Protein AF-A0A2D4TEL4-F1 (afdb_monomer_lite)

Radius of gyration: 26.13 Å; chains: 1; bounding box: 52×37×70 Å

Secondary structure (DSSP, 8-state):
-HHHHHHHHHHHHHHHHHHHHHHHHHHHHHHHHHHHHHHHHHS------------SS-HHHHHHHHHHHHHHHHHHHHHHHHHTT--

Structure (mmCIF, N/CA/C/O backbone):
data_AF-A0A2D4TEL4-F1
#
_entry.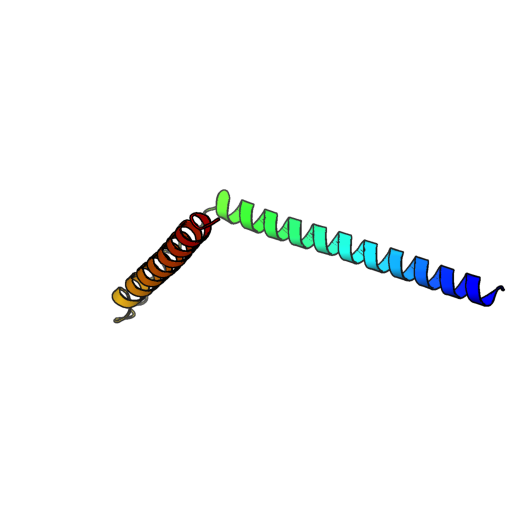id   AF-A0A2D4TEL4-F1
#
loop_
_atom_site.group_PDB
_atom_site.id
_atom_site.type_symbol
_atom_site.label_atom_id
_atom_site.label_alt_id
_atom_site.label_comp_id
_atom_site.label_asym_id
_atom_site.label_entity_id
_atom_site.label_seq_id
_atom_site.pdbx_PDB_ins_code
_atom_site.Cartn_x
_atom_site.Cartn_y
_atom_site.Cartn_z
_atom_site.occupancy
_atom_site.B_iso_or_equiv
_atom_site.auth_seq_id
_atom_site.auth_comp_id
_atom_site.auth_asym_id
_atom_site.auth_atom_id
_atom_site.pdbx_PDB_model_num
ATOM 1 N N . MET A 1 1 ? 21.926 -2.473 -32.609 1.00 63.25 1 MET A N 1
ATOM 2 C CA . MET A 1 1 ? 21.180 -3.705 -32.973 1.00 63.25 1 MET A CA 1
ATOM 3 C C . MET A 1 1 ? 21.187 -4.734 -31.842 1.00 63.25 1 MET A C 1
ATOM 5 O O . MET A 1 1 ? 20.105 -5.025 -31.374 1.00 63.25 1 MET A O 1
ATOM 9 N N . ARG A 1 2 ? 22.330 -5.268 -31.361 1.00 71.50 2 ARG A N 1
ATOM 10 C CA . ARG A 1 2 ? 22.339 -6.213 -30.206 1.00 71.50 2 ARG A CA 1
ATOM 11 C C . ARG A 1 2 ? 22.358 -5.542 -28.822 1.00 71.50 2 ARG A C 1
ATOM 13 O O . ARG A 1 2 ? 21.911 -6.130 -27.848 1.00 71.50 2 ARG A O 1
ATOM 20 N N . GLU A 1 3 ? 22.890 -4.327 -28.726 1.00 78.56 3 GLU A N 1
ATOM 21 C CA . GLU A 1 3 ? 22.946 -3.565 -27.465 1.00 78.56 3 GLU A CA 1
ATOM 22 C C . GLU A 1 3 ? 21.549 -3.124 -27.015 1.00 78.56 3 GLU A C 1
ATOM 24 O O . GLU A 1 3 ? 21.216 -3.236 -25.839 1.00 78.56 3 GLU A O 1
ATOM 29 N N . ASP A 1 4 ? 20.717 -2.712 -27.974 1.00 84.62 4 ASP A N 1
ATOM 30 C CA . ASP A 1 4 ? 19.322 -2.323 -27.747 1.00 84.62 4 ASP A CA 1
ATOM 31 C C . ASP A 1 4 ? 18.499 -3.488 -27.170 1.00 84.62 4 ASP A C 1
ATOM 33 O O . ASP A 1 4 ? 17.671 -3.290 -26.286 1.00 84.62 4 ASP A O 1
ATOM 37 N N . GLU A 1 5 ? 18.770 -4.714 -27.625 1.00 88.56 5 GLU A N 1
ATOM 38 C CA . GLU A 1 5 ? 18.084 -5.935 -27.188 1.00 88.56 5 GLU A CA 1
ATOM 39 C C . GLU A 1 5 ? 18.451 -6.316 -25.745 1.00 88.56 5 GLU A C 1
ATOM 41 O O . GLU A 1 5 ? 17.568 -6.566 -24.929 1.00 88.56 5 GLU A O 1
ATOM 46 N N . LEU A 1 6 ? 19.742 -6.267 -25.391 1.00 92.56 6 LEU A N 1
ATOM 47 C CA . LEU A 1 6 ? 20.216 -6.511 -24.021 1.00 92.56 6 LEU A CA 1
ATOM 48 C C . LEU A 1 6 ? 19.703 -5.451 -23.039 1.00 92.56 6 LEU A C 1
ATOM 50 O O . LEU A 1 6 ? 19.319 -5.773 -21.913 1.00 92.56 6 LEU A O 1
ATOM 54 N N . PHE A 1 7 ? 19.693 -4.185 -23.463 1.00 92.75 7 PHE A N 1
ATOM 55 C CA . PHE A 1 7 ? 19.154 -3.093 -22.662 1.00 92.75 7 PHE A CA 1
ATOM 56 C C . PHE A 1 7 ? 17.653 -3.277 -22.425 1.00 92.75 7 PHE A C 1
ATOM 58 O O . PHE A 1 7 ? 17.200 -3.209 -21.281 1.00 92.75 7 PHE A O 1
ATOM 65 N N . MET A 1 8 ? 16.892 -3.581 -23.480 1.00 92.19 8 MET A N 1
ATOM 66 C CA . MET A 1 8 ? 15.452 -3.805 -23.374 1.00 92.19 8 MET A CA 1
ATOM 67 C C . MET A 1 8 ? 15.129 -5.021 -22.497 1.00 92.19 8 MET A C 1
ATOM 69 O O . MET A 1 8 ? 14.252 -4.945 -21.640 1.00 92.19 8 MET A O 1
ATOM 73 N N . GLN A 1 9 ? 15.907 -6.097 -22.616 1.00 91.31 9 GLN A N 1
ATOM 74 C CA . GLN A 1 9 ? 15.782 -7.280 -21.767 1.00 91.31 9 GLN A CA 1
ATOM 75 C C . GLN A 1 9 ? 16.081 -6.978 -20.289 1.00 91.31 9 GLN A C 1
ATOM 77 O O . GLN A 1 9 ? 15.402 -7.485 -19.394 1.00 91.31 9 GLN A O 1
ATOM 82 N N . GLY A 1 10 ? 17.066 -6.119 -20.010 1.00 91.94 10 GLY A N 1
ATOM 83 C CA . GLY A 1 10 ? 17.349 -5.645 -18.653 1.00 91.94 10 GLY A CA 1
ATOM 84 C C . GLY A 1 10 ? 16.192 -4.837 -18.057 1.00 91.94 10 GLY A C 1
ATOM 85 O O . GLY A 1 10 ? 15.839 -5.024 -16.890 1.00 91.94 10 GLY A O 1
ATOM 86 N N . VAL A 1 11 ? 15.560 -3.980 -18.864 1.00 93.31 11 VAL A N 1
ATOM 87 C CA . VAL A 1 11 ? 14.380 -3.200 -18.461 1.00 93.31 11 VAL A CA 1
ATOM 88 C C . VAL A 1 11 ? 13.178 -4.108 -18.198 1.00 93.31 11 VAL A C 1
ATOM 90 O O . VAL A 1 11 ? 12.519 -3.948 -17.169 1.00 93.31 11 VAL A O 1
ATOM 93 N N . GLU A 1 12 ? 12.916 -5.091 -19.063 1.00 91.56 12 GLU A N 1
ATOM 94 C CA . GLU A 1 12 ? 11.855 -6.084 -18.851 1.00 91.56 12 GLU A CA 1
ATOM 95 C C . GLU A 1 12 ? 12.058 -6.858 -17.543 1.00 91.56 12 GLU A C 1
ATOM 97 O O . GLU A 1 12 ? 11.117 -7.015 -16.761 1.00 91.56 12 GLU A O 1
ATOM 102 N N . LEU A 1 13 ? 13.297 -7.272 -17.254 1.00 93.62 13 LEU A N 1
ATOM 103 C CA . LEU A 1 13 ? 13.628 -7.984 -16.022 1.00 93.62 13 LEU A CA 1
ATOM 104 C C . LEU A 1 13 ? 13.458 -7.104 -14.773 1.00 93.62 13 LEU A C 1
ATOM 106 O O . LEU A 1 13 ? 12.928 -7.574 -13.764 1.00 93.62 13 LEU A O 1
ATOM 110 N N . MET A 1 14 ? 13.861 -5.828 -14.829 1.00 93.81 14 MET A N 1
ATOM 111 C CA . MET A 1 14 ? 13.623 -4.874 -13.737 1.00 93.81 14 MET A CA 1
ATOM 112 C C . MET A 1 14 ? 12.132 -4.676 -13.485 1.00 93.81 14 MET A C 1
ATOM 114 O O . MET A 1 14 ? 11.696 -4.717 -12.334 1.00 93.81 14 MET A O 1
ATOM 118 N N . LEU A 1 15 ? 11.348 -4.475 -14.545 1.00 94.25 15 LEU A N 1
ATOM 119 C CA . LEU A 1 15 ? 9.913 -4.254 -14.428 1.00 94.25 15 LEU A CA 1
ATOM 120 C C . LEU A 1 15 ? 9.221 -5.489 -13.841 1.00 94.25 15 LEU A C 1
ATOM 122 O O . LEU A 1 15 ? 8.394 -5.365 -12.936 1.00 94.25 15 LEU A O 1
ATOM 126 N N . PHE A 1 16 ? 9.627 -6.682 -14.281 1.00 93.44 16 PHE A N 1
ATOM 127 C CA . PHE A 1 16 ? 9.137 -7.944 -13.745 1.00 93.44 16 PHE A CA 1
ATOM 128 C C . PHE A 1 16 ? 9.470 -8.093 -12.255 1.00 93.44 16 PHE A C 1
ATOM 130 O O . PHE A 1 16 ? 8.566 -8.283 -11.439 1.00 93.44 16 PHE A O 1
ATOM 137 N N . GLY A 1 17 ? 10.739 -7.921 -11.875 1.00 92.25 17 GLY A N 1
ATOM 138 C CA . GLY A 1 17 ? 11.182 -8.057 -10.486 1.00 92.25 17 GLY A CA 1
ATOM 139 C C . GLY A 1 17 ? 10.522 -7.047 -9.546 1.00 92.25 17 GLY A C 1
ATOM 140 O O . GLY A 1 17 ? 10.032 -7.417 -8.479 1.00 92.25 17 GLY A O 1
ATOM 141 N N . VAL A 1 18 ? 10.438 -5.781 -9.959 1.00 95.69 18 VAL A N 1
ATOM 142 C CA . VAL A 1 18 ? 9.801 -4.724 -9.162 1.00 95.69 18 VAL A CA 1
ATOM 143 C C . VAL A 1 18 ? 8.298 -4.966 -9.035 1.00 95.69 18 VAL A C 1
ATOM 145 O O . VAL A 1 18 ? 7.759 -4.826 -7.939 1.00 95.69 18 VAL A O 1
ATOM 148 N N . SER A 1 19 ? 7.619 -5.389 -10.108 1.00 95.62 19 SER A N 1
ATOM 149 C CA . SER A 1 19 ? 6.183 -5.686 -10.050 1.00 95.62 19 SER A CA 1
ATOM 150 C C . SER A 1 19 ? 5.870 -6.829 -9.083 1.00 95.62 19 SER A C 1
ATOM 152 O O . SER A 1 19 ? 4.956 -6.700 -8.270 1.00 95.62 19 SER A O 1
ATOM 154 N N . ALA A 1 20 ? 6.670 -7.901 -9.089 1.00 95.12 20 ALA A N 1
ATOM 155 C CA . ALA A 1 20 ? 6.491 -9.033 -8.187 1.00 95.12 20 ALA A CA 1
ATOM 156 C C . ALA A 1 20 ? 6.604 -8.607 -6.715 1.00 95.12 20 ALA A C 1
ATOM 158 O O . ALA A 1 20 ? 5.757 -8.972 -5.899 1.00 95.12 20 ALA A O 1
ATOM 159 N N . VAL A 1 21 ? 7.600 -7.777 -6.383 1.00 96.38 21 VAL A N 1
ATOM 160 C CA . VAL A 1 21 ? 7.775 -7.242 -5.025 1.00 96.38 21 VAL A CA 1
ATOM 161 C C . VAL A 1 21 ? 6.618 -6.319 -4.645 1.00 96.38 21 VAL A C 1
ATOM 163 O O . VAL A 1 21 ? 6.060 -6.467 -3.561 1.00 96.38 21 VAL A O 1
ATOM 166 N N . VAL A 1 22 ? 6.208 -5.402 -5.526 1.00 97.00 22 VAL A N 1
ATOM 167 C CA . VAL A 1 22 ? 5.083 -4.488 -5.262 1.00 97.00 22 VAL A CA 1
ATOM 168 C C . VAL A 1 22 ? 3.790 -5.261 -5.018 1.00 97.00 22 VAL A C 1
ATOM 170 O O . VAL A 1 22 ? 3.073 -4.959 -4.064 1.00 97.00 22 VAL A O 1
ATOM 173 N N . ILE A 1 23 ? 3.501 -6.276 -5.834 1.00 97.81 23 ILE A N 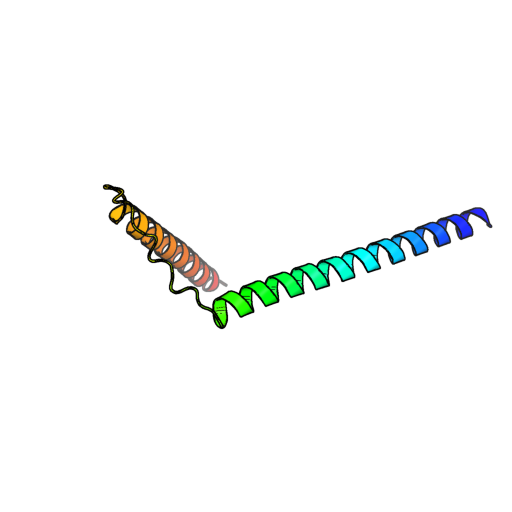1
ATOM 174 C CA . ILE A 1 23 ? 2.320 -7.130 -5.674 1.00 97.81 23 ILE A CA 1
ATOM 175 C C . ILE A 1 23 ? 2.401 -7.887 -4.348 1.00 97.81 23 ILE A C 1
ATOM 177 O O . ILE A 1 23 ? 1.445 -7.870 -3.576 1.00 97.81 23 ILE A O 1
ATOM 181 N N . PHE A 1 24 ? 3.547 -8.499 -4.046 1.00 97.69 24 PHE A N 1
ATOM 182 C CA . PHE A 1 24 ? 3.750 -9.240 -2.805 1.00 97.69 24 PHE A CA 1
ATOM 183 C C . PHE A 1 24 ? 3.558 -8.358 -1.564 1.00 97.69 24 PHE A C 1
ATOM 185 O O . PHE A 1 24 ? 2.809 -8.718 -0.657 1.00 97.69 24 PHE A O 1
ATOM 192 N N . LEU A 1 25 ? 4.175 -7.174 -1.540 1.00 97.38 25 LEU A N 1
ATOM 193 C CA . LEU A 1 25 ? 4.017 -6.224 -0.441 1.00 97.38 25 LEU A CA 1
ATOM 194 C C . LEU A 1 25 ? 2.583 -5.699 -0.347 1.00 97.38 25 LEU A C 1
ATOM 196 O O . LEU A 1 25 ? 2.058 -5.584 0.756 1.00 97.38 25 LEU A O 1
ATOM 200 N N . SER A 1 26 ? 1.925 -5.433 -1.476 1.00 97.88 26 SER A N 1
ATOM 201 C CA . SER A 1 26 ? 0.520 -5.008 -1.492 1.00 97.88 26 SER A CA 1
ATOM 202 C C . SER A 1 26 ? -0.386 -6.072 -0.876 1.00 97.88 26 SER A C 1
ATOM 204 O O . SER A 1 26 ? -1.216 -5.752 -0.026 1.00 97.88 26 SER A O 1
ATOM 206 N N . LEU A 1 27 ? -0.189 -7.344 -1.241 1.00 98.00 27 LEU A N 1
ATOM 207 C CA . LEU A 1 27 ? -0.901 -8.472 -0.640 1.00 98.00 27 LEU A CA 1
ATOM 208 C C . LEU A 1 27 ? -0.620 -8.585 0.860 1.00 98.00 27 LEU A C 1
ATOM 210 O O . LEU A 1 27 ? -1.546 -8.821 1.632 1.00 98.00 27 LEU A O 1
ATOM 214 N N . LEU A 1 28 ? 0.627 -8.375 1.285 1.00 97.62 28 LEU A N 1
ATOM 215 C CA . LEU A 1 28 ? 0.998 -8.410 2.697 1.00 97.62 28 LEU A CA 1
ATOM 216 C C . LEU A 1 28 ? 0.326 -7.282 3.492 1.00 97.62 28 LEU A C 1
ATOM 218 O O . LEU A 1 28 ? -0.237 -7.530 4.554 1.00 97.62 28 LEU A O 1
ATOM 222 N N . VAL A 1 29 ? 0.331 -6.054 2.969 1.00 96.44 29 VAL A N 1
ATOM 223 C CA . VAL A 1 29 ? -0.342 -4.900 3.587 1.00 96.44 29 VAL A CA 1
ATOM 224 C C . VAL A 1 29 ? -1.849 -5.136 3.673 1.00 96.44 29 VAL A C 1
ATOM 226 O O . VAL A 1 29 ? -2.442 -4.900 4.725 1.00 96.44 29 VAL A O 1
ATOM 229 N N . LEU A 1 30 ? -2.463 -5.657 2.606 1.00 97.06 30 LEU A N 1
ATOM 230 C CA . LEU A 1 30 ? -3.868 -6.067 2.606 1.00 97.06 30 LEU A CA 1
ATOM 231 C C . LEU A 1 30 ? -4.132 -7.116 3.687 1.00 97.06 30 LEU A C 1
ATOM 233 O O . LEU A 1 30 ? -5.065 -6.951 4.467 1.00 97.06 30 LEU A O 1
ATOM 237 N N . ALA A 1 31 ? -3.300 -8.155 3.779 1.00 96.50 31 ALA A N 1
ATOM 238 C CA . ALA A 1 31 ? -3.435 -9.215 4.773 1.00 96.50 31 ALA A CA 1
ATOM 239 C C . ALA A 1 31 ? -3.307 -8.688 6.210 1.00 96.50 31 ALA A C 1
ATOM 241 O O . ALA A 1 31 ? -4.110 -9.054 7.066 1.00 96.50 31 ALA A O 1
ATOM 242 N N . ILE A 1 32 ? -2.355 -7.791 6.477 1.00 94.69 32 ILE A N 1
ATOM 243 C CA . ILE A 1 32 ? -2.194 -7.146 7.788 1.00 94.69 32 ILE A CA 1
ATOM 244 C C . ILE A 1 32 ? -3.401 -6.248 8.099 1.00 94.69 32 ILE A C 1
ATOM 246 O O . ILE A 1 32 ? -3.909 -6.266 9.219 1.00 94.69 32 ILE A O 1
ATOM 250 N N . GLY A 1 33 ? -3.907 -5.498 7.117 1.00 92.06 33 GLY A N 1
ATOM 251 C CA . GLY A 1 33 ? -5.108 -4.673 7.271 1.00 92.06 33 GLY A CA 1
ATOM 252 C C . GLY A 1 33 ? -6.365 -5.505 7.543 1.00 92.06 33 GLY A C 1
ATOM 253 O O . GLY A 1 33 ? -7.149 -5.174 8.432 1.00 92.06 33 GLY A O 1
ATOM 254 N N . LEU A 1 34 ? -6.524 -6.625 6.833 1.00 92.56 34 LEU A N 1
ATOM 255 C CA . LEU A 1 34 ? -7.567 -7.625 7.067 1.00 92.56 34 LEU A CA 1
ATOM 256 C C . LEU A 1 34 ? -7.444 -8.221 8.467 1.00 92.56 34 LEU A C 1
ATOM 258 O O . LEU A 1 34 ? -8.437 -8.277 9.183 1.00 92.56 34 LEU A O 1
ATOM 262 N N . ALA A 1 35 ? -6.238 -8.605 8.887 1.00 88.69 35 ALA A N 1
ATOM 263 C CA . ALA A 1 35 ? -5.996 -9.087 10.239 1.00 88.69 35 ALA A CA 1
ATOM 264 C C . ALA A 1 35 ? -6.384 -8.027 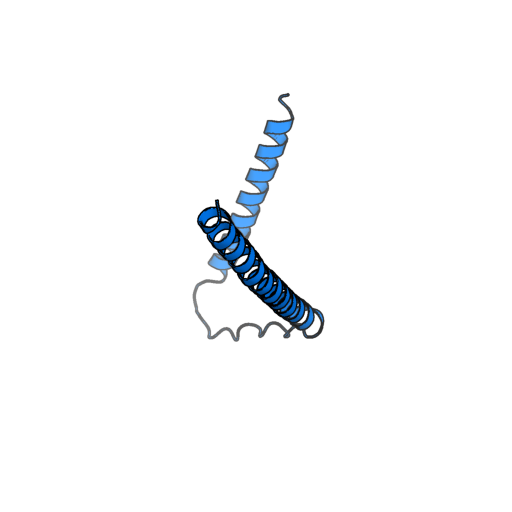11.282 1.00 88.69 35 ALA A C 1
ATOM 266 O O . ALA A 1 35 ? -7.073 -8.357 12.238 1.00 88.69 35 ALA A O 1
ATOM 267 N N . SER A 1 36 ? -6.039 -6.751 11.077 1.00 86.25 36 SER A N 1
ATOM 268 C CA . SER A 1 36 ? -6.434 -5.653 11.971 1.00 86.25 36 SER A CA 1
ATOM 269 C C . SER A 1 36 ? -7.958 -5.487 12.057 1.00 86.25 36 SER A C 1
ATOM 271 O O . SER A 1 36 ? -8.506 -5.426 13.157 1.00 86.25 36 SER A O 1
ATOM 273 N N . GLN A 1 37 ? -8.658 -5.501 10.918 1.00 84.06 37 GLN A N 1
ATOM 274 C CA . GLN A 1 37 ? -10.125 -5.456 10.844 1.00 84.06 37 GLN A CA 1
ATOM 275 C C . GLN A 1 37 ? -10.778 -6.655 11.541 1.00 84.06 37 GLN A C 1
ATOM 277 O O . GLN A 1 37 ? -11.703 -6.487 12.332 1.00 84.06 37 GLN A O 1
ATOM 282 N N . VAL A 1 38 ? -10.285 -7.864 11.269 1.00 87.44 38 VAL A N 1
ATOM 283 C CA . VAL A 1 38 ? -10.771 -9.113 11.867 1.00 87.44 38 VAL A CA 1
ATOM 284 C C . VAL A 1 38 ? -10.545 -9.089 13.376 1.00 87.44 38 VAL A C 1
ATOM 286 O O . VAL A 1 38 ? -11.479 -9.345 14.129 1.00 87.44 38 VAL A O 1
ATOM 289 N N . ILE A 1 39 ? -9.354 -8.713 13.840 1.00 84.44 39 ILE A N 1
ATOM 290 C CA . ILE A 1 39 ? -9.053 -8.608 15.270 1.00 84.44 39 ILE A CA 1
ATOM 291 C C . ILE A 1 39 ? -10.016 -7.621 15.933 1.00 84.44 39 ILE A C 1
ATOM 293 O O . ILE A 1 39 ? -10.715 -8.024 16.850 1.00 84.44 39 ILE A O 1
ATOM 297 N N . LEU A 1 40 ? -10.152 -6.390 15.428 1.00 78.69 40 LEU A N 1
ATOM 298 C CA . LEU A 1 40 ? -11.061 -5.382 15.995 1.00 78.69 40 LEU A CA 1
ATOM 299 C C . LEU A 1 40 ? -12.540 -5.808 15.971 1.00 78.69 40 LEU A C 1
ATOM 301 O O . LEU A 1 40 ? -13.316 -5.412 16.839 1.00 78.69 40 LEU A O 1
ATOM 305 N N . ARG A 1 41 ? -12.949 -6.600 14.973 1.00 77.75 41 ARG A N 1
ATOM 306 C CA . ARG A 1 41 ? -14.344 -7.019 14.784 1.00 77.75 41 ARG A CA 1
ATOM 307 C C . ARG A 1 41 ? -14.734 -8.255 15.596 1.00 77.75 41 ARG A C 1
ATOM 309 O O . ARG A 1 41 ? -15.887 -8.323 16.031 1.00 77.75 41 ARG A O 1
ATOM 316 N N . PHE A 1 42 ? -13.830 -9.229 15.730 1.00 78.31 42 PHE A N 1
ATOM 317 C CA . PHE A 1 42 ? -14.067 -10.524 16.391 1.00 78.31 42 PHE A CA 1
ATOM 318 C C . PHE A 1 42 ? -13.561 -10.558 17.832 1.00 78.31 42 PHE A C 1
ATOM 320 O O . PHE A 1 42 ? -14.182 -11.192 18.680 1.00 78.31 42 PHE A O 1
ATOM 327 N N . PHE A 1 43 ? -12.495 -9.817 18.117 1.00 66.38 43 PHE A N 1
ATOM 328 C CA . PHE A 1 43 ? -12.073 -9.459 19.460 1.00 66.38 43 PHE A CA 1
ATOM 329 C C . PHE A 1 43 ? -12.137 -7.940 19.552 1.00 66.38 43 PHE A C 1
ATOM 331 O O . PHE A 1 43 ? -11.086 -7.291 19.542 1.00 66.38 43 PHE A O 1
ATOM 338 N N . PRO A 1 44 ? -13.350 -7.346 19.638 1.00 64.94 44 PRO A N 1
ATOM 339 C CA . PRO A 1 44 ? -13.427 -6.010 20.184 1.00 64.94 44 PRO A CA 1
ATOM 340 C C . PRO A 1 44 ? -12.690 -6.125 21.505 1.00 64.94 44 PRO A C 1
ATOM 342 O O . PRO A 1 44 ? -13.160 -6.814 22.416 1.00 64.94 44 PRO A O 1
ATOM 345 N N . GLN A 1 45 ? -11.500 -5.526 21.590 1.00 60.59 45 GLN A N 1
ATOM 346 C CA . GLN A 1 45 ? -10.989 -5.203 22.898 1.00 60.59 45 GLN A CA 1
ATOM 347 C C . GLN A 1 45 ? -12.169 -4.452 23.504 1.00 60.59 45 GLN A C 1
ATOM 349 O O . GLN A 1 45 ? -12.638 -3.498 22.861 1.00 60.59 45 GLN A O 1
ATOM 354 N N . PRO A 1 46 ? -12.749 -4.926 24.633 1.00 59.59 46 PRO A N 1
ATOM 355 C CA . PRO A 1 46 ? -13.552 -4.026 25.440 1.00 59.59 46 PRO A CA 1
ATOM 356 C C . PRO A 1 46 ? -12.655 -2.822 25.478 1.00 59.59 46 PRO A C 1
ATOM 358 O O . PRO A 1 46 ? -11.496 -3.018 25.860 1.00 59.59 46 PRO A O 1
ATOM 361 N N . ALA A 1 47 ? -13.094 -1.695 24.895 1.00 58.06 47 ALA A N 1
ATOM 362 C CA . ALA A 1 47 ? -12.310 -0.481 24.943 1.00 58.06 47 ALA A CA 1
ATOM 363 C C . ALA A 1 47 ? -11.793 -0.504 26.364 1.00 58.06 47 ALA A C 1
ATOM 365 O O . ALA A 1 47 ? -12.626 -0.596 27.278 1.00 58.06 47 ALA A O 1
ATOM 366 N N . GLU A 1 48 ? -10.472 -0.657 26.555 1.00 48.22 48 GLU A N 1
ATOM 367 C CA . GLU A 1 48 ? -9.922 -0.362 27.854 1.00 48.22 48 GLU A CA 1
ATOM 368 C C . GLU A 1 48 ? -10.489 1.025 28.014 1.00 48.22 48 GLU A C 1
ATOM 370 O O . GLU A 1 48 ? -10.190 1.917 27.212 1.00 48.22 48 GLU A O 1
ATOM 375 N N . SER A 1 49 ? -11.513 1.115 28.868 1.00 46.56 49 SER A N 1
ATOM 376 C CA . SER A 1 49 ? -12.054 2.341 29.383 1.00 46.56 49 SER A CA 1
ATOM 377 C C . SER A 1 49 ? -10.772 2.944 29.848 1.00 46.56 49 SER A C 1
ATOM 379 O O . SER A 1 49 ? -10.278 2.450 30.867 1.00 46.56 49 SER A O 1
ATOM 381 N N . GLN A 1 50 ? -10.177 3.797 28.993 1.00 48.09 50 GLN A N 1
ATOM 382 C CA . GLN A 1 50 ? -8.806 4.263 29.114 1.00 48.09 50 GLN A CA 1
ATOM 383 C C . GLN A 1 50 ? -8.743 4.575 30.571 1.00 48.09 50 GLN A C 1
ATOM 385 O O . GLN A 1 50 ? -9.577 5.380 30.987 1.00 48.09 50 GLN A O 1
ATOM 390 N N . ALA A 1 51 ? -8.003 3.780 31.354 1.00 45.25 51 ALA A N 1
ATOM 391 C CA . ALA A 1 51 ? -8.128 3.875 32.791 1.00 45.25 51 ALA A CA 1
ATOM 392 C C . ALA A 1 51 ? -7.765 5.323 33.035 1.00 45.25 51 ALA A C 1
ATOM 394 O O . ALA A 1 51 ? -6.626 5.715 32.767 1.00 45.25 51 ALA A O 1
ATOM 395 N N . VAL A 1 52 ? -8.790 6.133 33.325 1.00 47.06 52 VAL A N 1
ATOM 396 C CA . VAL A 1 52 ? -8.671 7.574 33.353 1.00 47.06 52 VAL A CA 1
ATOM 397 C C . VAL A 1 52 ? -7.899 7.749 34.634 1.00 47.06 52 VAL A C 1
ATOM 399 O O . VAL A 1 52 ? -8.467 7.887 35.714 1.00 47.06 52 VAL A O 1
ATOM 402 N N . ALA A 1 53 ? -6.570 7.680 34.522 1.00 50.06 53 ALA A N 1
ATOM 403 C CA . ALA A 1 53 ? -5.693 8.408 35.398 1.00 50.06 53 ALA A CA 1
ATOM 404 C C . ALA A 1 53 ? -6.366 9.773 35.492 1.00 50.06 53 ALA A C 1
ATOM 406 O O . ALA A 1 53 ? -6.673 10.334 34.435 1.00 50.06 53 ALA A O 1
ATOM 407 N N . PRO A 1 54 ? -6.735 10.243 36.693 1.00 47.59 54 PRO A N 1
ATOM 408 C CA . PRO A 1 54 ? -7.657 11.351 36.835 1.00 47.59 54 PRO A CA 1
ATOM 409 C C . PRO A 1 54 ? -6.959 12.608 36.326 1.00 47.59 54 PRO A C 1
ATOM 411 O O . PRO A 1 54 ? -6.378 13.376 37.092 1.00 47.59 54 PRO A O 1
ATOM 414 N N . ARG A 1 55 ? -7.002 12.830 35.011 1.00 50.66 55 ARG A N 1
ATOM 415 C CA . ARG A 1 55 ? -6.591 14.063 34.379 1.00 50.66 55 ARG A CA 1
ATOM 416 C C . ARG A 1 55 ? -7.765 14.990 34.584 1.00 50.66 55 ARG A C 1
ATOM 418 O O . ARG A 1 55 ? -8.681 15.105 33.777 1.00 50.66 55 ARG A O 1
ATOM 425 N N . ARG A 1 56 ? -7.762 15.594 35.770 1.00 52.66 56 ARG A N 1
ATOM 426 C CA . ARG A 1 56 ? -8.529 16.801 36.040 1.00 52.66 56 ARG A CA 1
ATOM 427 C C . ARG A 1 56 ? -8.216 17.759 34.888 1.00 52.66 56 ARG A C 1
ATOM 429 O O . ARG A 1 56 ? -7.050 18.078 34.679 1.00 52.66 56 ARG A O 1
ATOM 436 N N . THR A 1 57 ? -9.258 18.173 34.172 1.00 53.66 57 THR A N 1
ATOM 437 C CA . THR A 1 57 ? -9.255 18.943 32.916 1.00 53.66 57 THR A CA 1
ATOM 438 C C . THR A 1 57 ? -9.247 18.076 31.648 1.00 53.66 57 THR A C 1
ATOM 440 O O . THR A 1 57 ? -8.258 17.410 31.369 1.00 53.66 57 THR A O 1
ATOM 443 N N . SER A 1 58 ? -10.368 18.091 30.902 1.00 52.88 58 SER A N 1
ATOM 444 C CA . SER A 1 58 ? -10.487 17.870 29.435 1.00 52.88 58 SER A CA 1
ATOM 445 C C . SER A 1 58 ? -11.745 17.103 28.963 1.00 52.88 58 SER A C 1
ATOM 447 O O . SER A 1 58 ? -11.926 16.946 27.762 1.00 52.88 58 SER A O 1
ATOM 449 N N . ALA A 1 59 ? -12.687 16.699 29.825 1.00 55.41 59 ALA A N 1
ATOM 450 C CA . ALA A 1 59 ? -13.952 16.101 29.342 1.00 55.41 59 ALA A CA 1
ATOM 451 C C . ALA A 1 59 ? -14.820 17.093 28.521 1.00 55.41 59 ALA A C 1
ATOM 453 O O . ALA A 1 59 ? -15.510 16.716 27.572 1.00 55.41 59 ALA A O 1
ATOM 454 N N . ALA A 1 60 ? -14.741 18.390 28.840 1.00 57.62 60 ALA A N 1
ATOM 455 C CA . ALA A 1 60 ? -15.388 19.451 28.062 1.00 57.62 60 ALA A CA 1
ATOM 456 C C . ALA A 1 60 ? -14.683 19.732 26.721 1.00 57.62 60 ALA A C 1
ATOM 458 O O . ALA A 1 60 ? -15.321 20.207 25.790 1.00 57.62 60 ALA A O 1
ATOM 459 N N . ALA A 1 61 ? -13.382 19.433 26.618 1.00 58.00 61 ALA A N 1
ATOM 460 C CA . ALA A 1 61 ? -12.604 19.698 25.412 1.00 58.00 61 ALA A CA 1
ATOM 461 C C . ALA A 1 61 ? -12.752 18.573 24.373 1.00 58.00 61 ALA A C 1
ATOM 463 O O . ALA A 1 61 ? -12.838 18.846 23.183 1.00 58.00 61 ALA A O 1
ATOM 464 N N . GLU A 1 62 ? -12.847 17.308 24.792 1.00 59.94 62 GLU A N 1
ATOM 465 C CA . GLU A 1 62 ? -13.108 16.200 23.857 1.00 59.94 62 GLU A CA 1
ATOM 466 C C . GLU A 1 62 ? -14.512 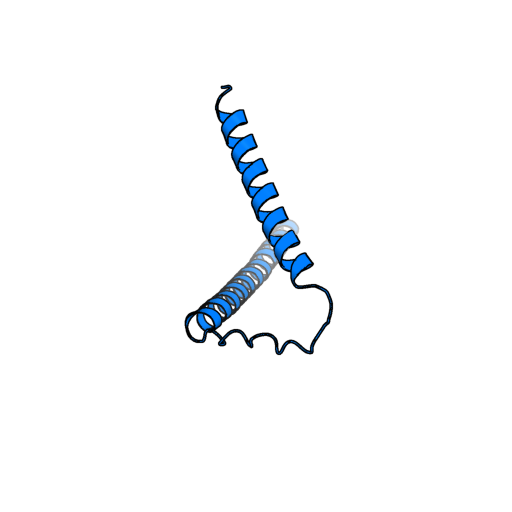16.293 23.248 1.00 59.94 62 GLU A C 1
ATOM 468 O O 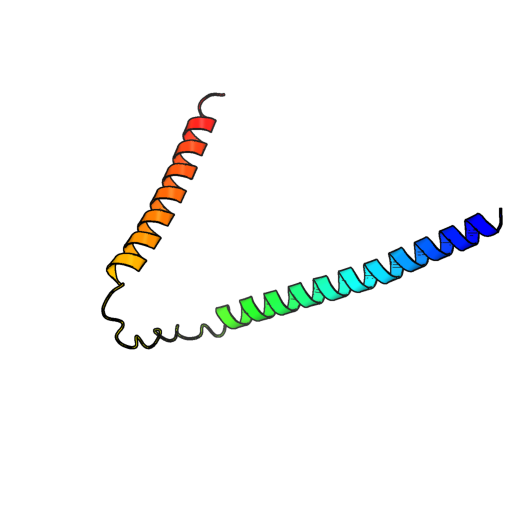. GLU A 1 62 ? -14.671 16.194 22.032 1.00 59.94 62 GLU A O 1
ATOM 473 N N . SER A 1 63 ? -15.518 16.602 24.072 1.00 64.88 63 SER A N 1
ATOM 474 C CA . SER A 1 63 ? -16.884 16.846 23.593 1.00 64.88 63 SER A CA 1
ATOM 475 C C . SER A 1 63 ? -16.987 18.082 22.694 1.00 64.88 63 SER A C 1
ATOM 477 O O . SER A 1 63 ? -17.735 18.053 21.716 1.00 64.88 63 SER A O 1
ATOM 479 N N . SER A 1 64 ? -16.213 19.144 22.957 1.00 67.38 64 SER A N 1
ATOM 480 C CA . SER A 1 64 ? -16.162 20.298 22.054 1.00 67.38 64 SER A CA 1
ATOM 481 C C . SER A 1 64 ? -15.480 19.973 20.725 1.00 67.38 64 SER A C 1
ATOM 483 O O . SER A 1 64 ? -15.946 20.438 19.692 1.00 67.38 64 SER A O 1
ATOM 485 N N . LEU A 1 65 ? -14.423 19.151 20.729 1.00 72.12 65 LEU A N 1
ATOM 486 C CA . LEU A 1 65 ? -13.718 18.742 19.508 1.00 72.12 65 LEU A CA 1
ATOM 487 C C . 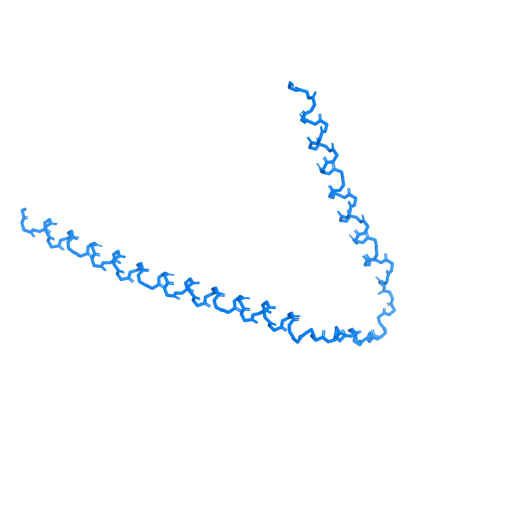LEU A 1 65 ? -14.589 17.847 18.617 1.00 72.12 65 LEU A C 1
ATOM 489 O O . LEU A 1 65 ? -14.581 17.999 17.396 1.00 72.12 65 LEU A O 1
ATOM 493 N N . ASP A 1 66 ? -15.370 16.939 19.202 1.00 79.19 66 ASP A N 1
ATOM 494 C CA . ASP A 1 66 ? -16.309 16.117 18.435 1.00 79.19 66 ASP A CA 1
ATOM 495 C C . ASP A 1 66 ? -17.498 16.932 17.916 1.00 79.19 66 ASP A C 1
ATOM 497 O O . ASP A 1 66 ? -17.887 16.776 16.755 1.00 79.19 66 ASP A O 1
ATOM 501 N N . ALA A 1 67 ? -18.023 17.868 18.713 1.00 79.75 67 ALA A N 1
ATOM 502 C CA . ALA A 1 67 ? -19.040 18.810 18.250 1.00 79.75 67 ALA A CA 1
ATOM 503 C C . ALA A 1 67 ? -18.524 19.693 17.098 1.00 79.75 67 ALA A C 1
ATOM 505 O O . ALA A 1 67 ? -19.241 19.904 16.119 1.00 79.75 67 ALA A O 1
ATOM 506 N N . GLU A 1 68 ? -17.274 20.157 17.171 1.00 83.44 68 GLU A N 1
ATOM 507 C CA . GLU A 1 68 ? -16.619 20.943 16.122 1.00 83.44 68 GLU A CA 1
ATOM 508 C C . GLU A 1 68 ? -16.458 20.135 14.828 1.00 83.44 68 GLU A C 1
ATOM 510 O O . GLU A 1 68 ? -16.831 20.609 13.755 1.00 83.44 68 GLU A O 1
ATOM 515 N N . ARG A 1 69 ? -15.998 18.880 14.908 1.00 86.06 69 ARG A N 1
ATOM 516 C CA . ARG A 1 69 ? -15.901 17.987 13.740 1.00 86.06 69 ARG A CA 1
ATOM 517 C C . ARG A 1 69 ? -17.259 17.757 13.088 1.00 86.06 69 ARG A C 1
ATOM 519 O O . ARG A 1 69 ? -17.377 17.874 11.868 1.00 86.06 69 ARG A O 1
ATOM 526 N N . ILE A 1 70 ? -18.288 17.461 13.885 1.00 86.12 70 ILE A N 1
ATOM 527 C CA . ILE A 1 70 ? -19.656 17.262 13.388 1.00 86.12 70 ILE A CA 1
ATOM 528 C C . ILE A 1 70 ? -20.173 18.545 12.728 1.00 86.12 70 ILE A C 1
ATOM 530 O O . ILE A 1 70 ? -20.767 18.477 11.648 1.00 86.12 70 ILE A O 1
ATOM 534 N N . ALA A 1 71 ? -19.914 19.713 13.319 1.00 85.88 71 ALA A N 1
ATOM 535 C CA . ALA A 1 71 ? -20.308 21.002 12.760 1.00 85.88 71 ALA A CA 1
ATOM 536 C C . ALA A 1 71 ? -19.603 21.292 11.427 1.00 85.88 71 ALA A C 1
ATOM 538 O O . ALA A 1 71 ? -20.266 21.674 10.462 1.00 85.88 71 ALA A O 1
ATOM 539 N N . VAL A 1 72 ? -18.292 21.048 11.332 1.00 88.62 72 VAL A N 1
ATOM 540 C CA . VAL A 1 72 ? -17.512 21.245 10.099 1.00 88.62 72 VAL A CA 1
ATOM 541 C C . VAL A 1 72 ? -17.975 20.295 8.995 1.00 88.62 72 VAL A C 1
ATOM 543 O O . VAL A 1 72 ? -18.190 20.735 7.865 1.00 88.62 72 VAL A O 1
ATOM 546 N N . ILE A 1 73 ? -18.203 19.014 9.306 1.00 87.88 73 ILE A N 1
ATOM 547 C CA . ILE A 1 73 ? -18.724 18.037 8.337 1.00 87.88 73 ILE A CA 1
ATOM 548 C C . ILE A 1 73 ? -20.129 18.446 7.875 1.00 87.88 73 ILE A C 1
ATOM 550 O O . ILE A 1 73 ? -20.409 18.450 6.677 1.00 87.88 73 ILE A O 1
ATOM 554 N N . THR A 1 74 ? -21.000 18.859 8.800 1.00 86.62 74 THR A N 1
ATOM 555 C CA . THR A 1 74 ? -22.360 19.322 8.479 1.00 86.62 74 THR A CA 1
ATOM 556 C C . THR A 1 74 ? -22.327 20.565 7.593 1.00 86.62 74 THR A C 1
ATOM 558 O O . THR A 1 74 ? -23.042 20.622 6.592 1.00 86.62 74 THR A O 1
ATOM 561 N N . ALA A 1 75 ? -21.464 21.535 7.902 1.00 85.69 75 ALA A N 1
ATOM 562 C CA . ALA A 1 75 ? -21.275 22.738 7.100 1.00 85.69 75 ALA A CA 1
ATOM 563 C C . ALA A 1 75 ? -20.745 22.407 5.697 1.00 85.69 75 ALA A C 1
ATOM 565 O O . ALA A 1 75 ? -21.264 22.929 4.710 1.00 85.69 75 ALA A O 1
ATOM 566 N N . ALA A 1 76 ? -19.776 21.494 5.586 1.00 86.56 76 ALA A N 1
ATOM 567 C CA . ALA A 1 76 ? -19.239 21.042 4.306 1.00 86.56 76 ALA A CA 1
ATOM 568 C C . ALA A 1 76 ? -20.309 20.349 3.443 1.00 86.56 76 ALA A C 1
ATOM 570 O O . ALA A 1 76 ? -20.448 20.659 2.258 1.00 86.56 76 ALA A O 1
ATOM 571 N N . VAL A 1 77 ? -21.120 19.465 4.036 1.00 87.94 77 VAL A N 1
ATOM 572 C CA . VAL A 1 77 ? -22.231 18.789 3.342 1.00 87.94 77 VAL A CA 1
ATOM 573 C C . VAL A 1 77 ? -23.309 19.790 2.930 1.00 87.94 77 VAL A C 1
ATOM 575 O O . VAL A 1 77 ? -23.799 19.748 1.800 1.00 87.94 77 VAL A O 1
ATOM 578 N N . HIS A 1 78 ? -23.670 20.719 3.813 1.00 87.25 78 HIS A N 1
ATOM 579 C CA . HIS A 1 78 ? -24.664 21.748 3.527 1.00 87.25 78 HIS A CA 1
ATOM 580 C C . HIS A 1 78 ? -24.204 22.671 2.387 1.00 87.25 78 HIS A C 1
ATOM 582 O O . HIS A 1 78 ? -24.972 22.932 1.459 1.00 87.25 78 HIS A O 1
ATOM 588 N N . GLN A 1 79 ? -22.933 23.079 2.394 1.00 84.56 79 GLN A N 1
ATOM 589 C CA . GLN A 1 79 ? -22.316 23.862 1.325 1.00 84.56 79 GLN A CA 1
ATOM 590 C C . GLN A 1 79 ? -22.289 23.096 -0.005 1.00 84.56 79 GLN A C 1
ATOM 592 O O . GLN A 1 79 ? -22.610 23.663 -1.049 1.00 84.56 79 GLN A O 1
ATOM 597 N N . HIS A 1 80 ? -21.958 21.802 0.016 1.00 84.62 80 HIS A N 1
ATOM 598 C CA . HIS A 1 80 ? -21.964 20.959 -1.181 1.00 84.62 80 HIS A CA 1
ATOM 599 C C . HIS A 1 80 ? -23.370 20.844 -1.794 1.00 84.62 80 HIS A C 1
ATOM 601 O O . HIS A 1 80 ? -23.537 21.001 -3.003 1.00 84.62 80 HIS A O 1
ATOM 607 N N . ARG A 1 81 ? -24.407 20.663 -0.963 1.00 76.12 81 ARG A N 1
ATOM 608 C CA . ARG A 1 81 ? -25.807 20.576 -1.419 1.00 76.12 81 ARG A CA 1
ATOM 609 C C . ARG A 1 81 ? -26.350 21.894 -1.964 1.00 76.12 81 ARG A C 1
ATOM 611 O O . ARG A 1 81 ? -27.130 21.874 -2.911 1.00 76.12 81 ARG A O 1
ATOM 618 N N . GLN A 1 82 ? -25.959 23.027 -1.384 1.00 75.12 82 GLN A N 1
ATOM 619 C CA . GLN A 1 82 ? -26.324 24.345 -1.911 1.00 75.12 82 GLN A CA 1
ATOM 620 C C . GLN A 1 82 ? -25.634 24.630 -3.244 1.00 75.12 82 GLN A C 1
ATOM 622 O O . GLN A 1 82 ? -26.257 25.145 -4.169 1.00 75.12 82 GLN A O 1
ATOM 627 N N . ARG A 1 83 ? -24.366 24.228 -3.375 1.00 74.94 83 ARG A N 1
ATOM 628 C CA . ARG A 1 83 ? -23.592 24.395 -4.608 1.00 74.94 83 ARG A CA 1
ATOM 629 C C . ARG A 1 83 ? -24.077 23.490 -5.746 1.00 74.94 83 ARG A C 1
ATOM 631 O O . ARG A 1 83 ? -23.923 23.858 -6.903 1.00 74.94 83 ARG A O 1
ATOM 638 N N . GLY A 1 84 ? -24.715 22.363 -5.424 1.00 66.75 84 GLY A N 1
ATOM 639 C CA . GLY A 1 84 ? -25.373 21.473 -6.387 1.00 66.75 84 GLY A CA 1
ATOM 640 C C . GLY A 1 84 ? -26.782 21.896 -6.836 1.00 66.75 84 GLY A C 1
ATOM 641 O O . GLY A 1 84 ? -27.355 21.212 -7.673 1.00 66.75 84 GLY A O 1
ATOM 642 N N . ARG A 1 85 ? -27.363 22.984 -6.300 1.00 65.12 85 ARG A N 1
ATOM 643 C CA . ARG A 1 85 ? -28.688 23.510 -6.712 1.00 65.12 85 ARG A CA 1
ATOM 644 C C . ARG A 1 85 ? -28.592 24.686 -7.704 1.00 65.12 85 ARG A C 1
ATOM 646 O O . ARG A 1 85 ? -29.618 25.215 -8.106 1.00 65.12 85 ARG A O 1
ATOM 653 N N . ASN A 1 86 ? -27.388 25.119 -8.081 1.00 55.16 86 ASN A N 1
ATOM 654 C CA . ASN A 1 86 ? -27.189 26.273 -8.969 1.00 55.16 86 ASN A CA 1
ATOM 655 C C . ASN A 1 86 ? -26.595 25.893 -10.338 1.00 55.16 86 ASN A C 1
ATOM 657 O O . ASN A 1 86 ? -25.780 26.641 -10.881 1.00 55.16 86 ASN A O 1
ATOM 661 N N . GLY A 1 87 ? -26.975 24.718 -10.850 1.00 52.09 87 GLY A N 1
ATOM 662 C CA . GLY A 1 87 ? -26.748 24.276 -12.227 1.00 52.09 87 GLY A CA 1
ATOM 663 C C . GLY A 1 87 ? -28.078 23.979 -12.892 1.00 52.09 87 GLY A C 1
ATOM 664 O O . GLY A 1 87 ? -28.839 23.192 -12.286 1.00 52.09 87 GLY A O 1
#

pLDDT: mean 78.55, std 16.57, range [45.25, 98.0]

Foldseek 3Di:
DVVVVVVVVVVVVVVVVVVVVVVVVVVVVVVVVVVVVCCCVVVVPPPPPVPCPPPPDDPVPVVVVVVVVVVVVVVVVVVVVVVVVPD

Sequence (87 aa):
MREDELFMQGVELMLFGVSAVVIFLSLLVLAIGLASQVILRFFPQPAESQAVAPRRTSAAAESSLDAERIAVITAAVHQHRQRGRNG